Protein 5K2L (pdb70)

InterPro domains:
  IPR018392 LysM domain [PF01476] (50-93)
  IPR018392 LysM domain [PF01476] (107-150)
  IPR018392 LysM domain [PS51782] (48-92)
  IPR018392 LysM domain [PS51782] (105-149)
  IPR018392 LysM domain [SM00257] (49-93)
  IPR018392 LysM domain [SM00257] (106-150)
  IPR018392 LysM domain [cd00118] (49-92)
  IPR018392 LysM domain [cd00118] (106-149)
  IPR036779 LysM domain superfamily [G3DSA:3.10.350.10] (46-94)
  IPR036779 LysM domain superfamily [G3DSA:3.10.350.10] (103-151)
  IPR036779 LysM domain superfamily [SSF54106] (48-93)
  IPR036779 LysM domain superfamily [SSF54106] (106-150)

Secondary structure (DSSP, 8-state):
--EEEEPPTT--HHHHHHHHTS-HHHHHHHSTT--TTS--TT-EEEE--

Structure (mmCIF, N/CA/C/O backbone):
data_5K2L
#
_entry.id   5K2L
#
_cell.length_a   29.130
_cell.length_b   29.130
_cell.length_c   94.257
_cell.angle_alpha   90.00
_cell.angle_beta   90.00
_cell.angle_gamma   90.00
#
_symmetry.space_group_name_H-M   'P 41 21 2'
#
loop_
_entity.id
_entity.type
_entity.pdbx_description
1 polymer 'Chitinase, lysozyme'
2 non-polymer 1,2-ETHANEDIOL
3 water water
#
loop_
_atom_site.group_PDB
_atom_site.id
_atom_site.type_symbol
_atom_site.label_atom_id
_atom_site.label_alt_id
_atom_site.label_comp_id
_atom_site.label_asym_id
_atom_site.label_entity_id
_atom_site.label_seq_id
_atom_site.pdbx_PDB_ins_code
_atom_site.Cartn_x
_atom_site.Cartn_y
_atom_site.Cartn_z
_atom_site.occupancy
_atom_site.B_iso_or_equiv
_atom_site.auth_seq_id
_atom_site.auth_comp_id
_atom_site.auth_asym_id
_atom_site.auth_atom_id
_atom_site.pdbx_PDB_model_num
ATOM 1 N N . MET A 1 1 ? 3.599 3.450 -7.196 1.00 20.64 1 MET A N 1
ATOM 2 C CA . MET A 1 1 ? 4.357 2.154 -7.533 1.00 18.80 1 MET A CA 1
ATOM 3 C C . MET A 1 1 ? 3.759 0.992 -6.801 1.00 20.23 1 MET A C 1
ATOM 4 O O . MET A 1 1 ? 4.176 0.694 -5.665 1.00 22.27 1 MET A O 1
ATOM 9 N N . GLY A 1 2 ? 2.857 0.254 -7.427 1.00 15.86 2 GLY A N 1
ATOM 10 C CA . GLY A 1 2 ? 2.199 -0.842 -6.757 1.00 14.58 2 GLY A CA 1
ATOM 11 C C . GLY A 1 2 ? 1.636 -0.413 -5.398 1.00 12.48 2 GLY A C 1
ATOM 12 O O . GLY A 1 2 ? 1.105 0.695 -5.206 1.00 12.82 2 GLY A O 1
ATOM 13 N N . CYS A 1 3 ? 1.726 -1.349 -4.508 1.00 11.31 3 CYS A N 1
ATOM 14 C CA . CYS A 1 3 ? 1.080 -1.233 -3.251 1.00 9.41 3 CYS A CA 1
ATOM 15 C C . CYS A 1 3 ? 2.043 -1.507 -2.082 1.00 7.14 3 CYS A C 1
ATOM 16 O O . CYS A 1 3 ? 2.974 -2.284 -2.222 1.00 8.36 3 CYS A O 1
ATOM 19 N N . THR A 1 4 ? 1.780 -0.853 -0.976 1.00 7.38 4 THR A N 1
ATOM 20 C CA . THR A 1 4 ? 2.603 -1.006 0.214 1.00 7.21 4 THR A CA 1
ATOM 21 C C . THR A 1 4 ? 1.749 -1.295 1.386 1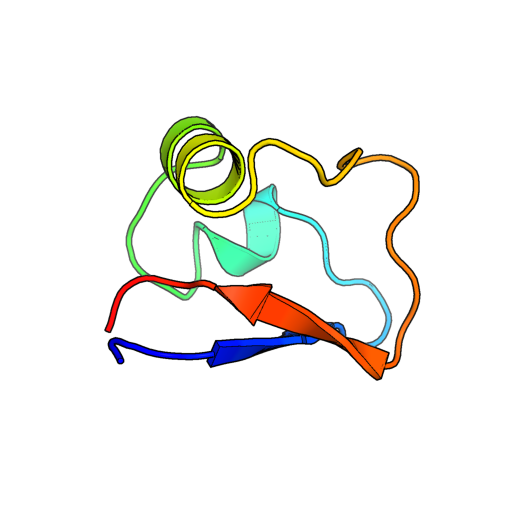.00 7.42 4 THR A C 1
ATOM 22 O O . THR A 1 4 ? 0.549 -1.018 1.429 1.00 9.09 4 THR A O 1
ATOM 26 N N . TYR A 1 5 ? 2.409 -1.881 2.429 1.00 6.95 5 TYR A N 1
ATOM 27 C CA . TYR A 1 5 ? 1.753 -2.334 3.634 1.00 6.41 5 TYR A CA 1
ATOM 28 C C . TYR A 1 5 ? 2.700 -2.141 4.814 1.00 4.86 5 TYR A C 1
ATOM 29 O O . TYR A 1 5 ? 3.900 -2.407 4.680 1.00 5.80 5 TYR A O 1
ATOM 38 N N . THR A 1 6 ? 2.191 -1.716 5.934 1.00 5.12 6 THR A N 1
ATOM 39 C CA . THR A 1 6 ? 2.962 -1.556 7.149 1.00 4.95 6 THR A CA 1
ATOM 40 C C . THR A 1 6 ? 2.805 -2.744 8.076 1.00 5.00 6 THR A C 1
ATOM 41 O O . THR A 1 6 ? 1.682 -3.089 8.428 1.00 6.86 6 THR A O 1
ATOM 45 N N . ILE A 1 7 ? 3.903 -3.344 8.472 1.00 4.23 7 ILE A N 1
ATOM 46 C CA . ILE A 1 7 ? 3.889 -4.466 9.384 1.00 4.52 7 ILE A CA 1
ATOM 47 C C . ILE A 1 7 ? 3.198 -4.105 10.687 1.00 4.26 7 ILE A C 1
ATOM 48 O O . ILE A 1 7 ? 3.534 -3.102 11.342 1.00 5.11 7 ILE A O 1
ATOM 53 N N . GLN A 1 8 ? 2.188 -4.866 11.011 1.00 5.08 8 GLN A N 1
ATOM 54 C CA A GLN A 1 8 ? 1.438 -4.740 12.296 0.70 6.24 8 GLN A CA 1
ATOM 55 C CA B GLN A 1 8 ? 1.410 -4.719 12.260 0.30 6.46 8 GLN A CA 1
ATOM 56 C C . GLN A 1 8 ? 1.856 -5.81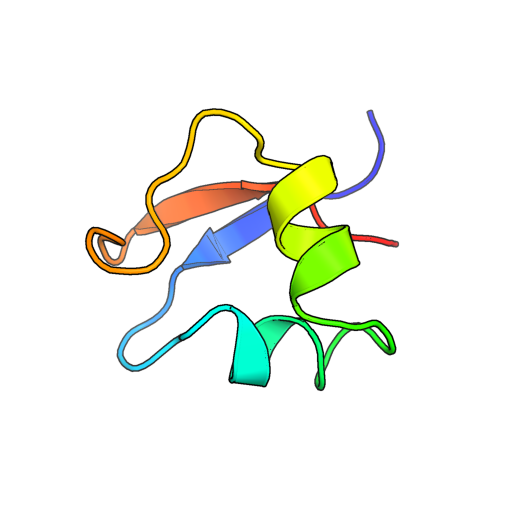4 13.313 1.00 6.40 8 GLN A C 1
ATOM 57 O O . GLN A 1 8 ? 2.481 -6.859 12.975 1.00 5.98 8 GLN A O 1
ATOM 68 N N . PRO A 1 9 ? 1.501 -5.601 14.573 1.00 6.91 9 PRO A N 1
ATOM 69 C CA . PRO A 1 9 ? 1.875 -6.576 15.575 1.00 6.79 9 PRO A CA 1
ATOM 70 C C . PRO A 1 9 ? 1.419 -8.002 15.223 1.00 6.91 9 PRO A C 1
ATOM 71 O O . PRO A 1 9 ? 0.277 -8.191 14.856 1.00 8.16 9 PRO A O 1
ATOM 75 N N . GLY A 1 10 ? 2.295 -8.934 15.339 1.00 6.80 10 GLY A N 1
ATOM 76 C CA . GLY A 1 10 ? 2.004 -10.354 15.059 1.00 7.49 10 GLY A CA 1
ATOM 77 C C . GLY A 1 10 ? 2.132 -10.726 13.620 1.00 6.11 10 GLY A C 1
ATOM 78 O O . GLY A 1 10 ? 2.051 -11.924 13.321 1.00 6.90 10 GLY A O 1
ATOM 79 N N . ASP A 1 11 ? 2.291 -9.784 12.675 1.00 5.32 11 ASP A N 1
ATOM 80 C CA . ASP A 1 11 ? 2.359 -10.154 11.272 1.00 5.07 11 ASP A CA 1
ATOM 81 C C . ASP A 1 11 ? 3.516 -11.029 10.948 1.00 4.62 11 ASP A C 1
ATOM 82 O O . ASP A 1 11 ? 4.617 -10.924 11.485 1.00 6.41 11 ASP A O 1
ATOM 87 N N . THR A 1 12 ? 3.295 -11.894 9.952 1.00 4.76 12 THR A N 1
ATOM 88 C CA . THR A 1 12 ? 4.291 -12.748 9.352 1.00 4.27 12 THR A CA 1
ATOM 89 C C . THR A 1 12 ? 4.114 -12.661 7.841 1.00 4.47 12 THR A C 1
ATOM 90 O O . THR A 1 12 ? 3.013 -12.322 7.363 1.00 5.04 12 THR A O 1
ATOM 94 N N . PHE A 1 13 ? 5.116 -13.032 7.073 1.00 4.42 13 PHE A N 1
ATOM 95 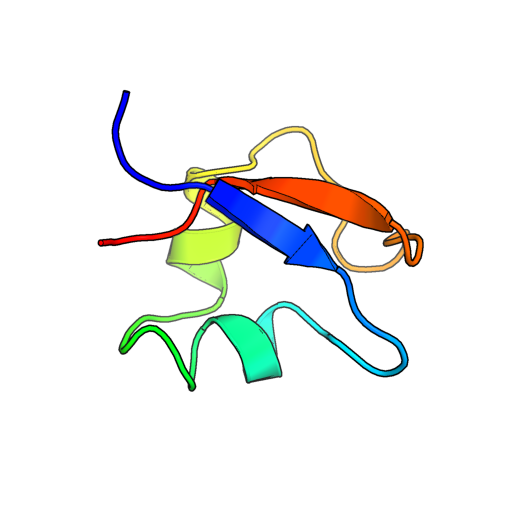C CA . PHE A 1 13 ? 4.897 -13.130 5.616 1.00 4.41 13 PHE A CA 1
ATOM 96 C C . PHE A 1 13 ? 3.752 -14.119 5.296 1.00 4.74 13 PHE A C 1
ATOM 97 O O . PHE A 1 13 ? 3.019 -13.836 4.356 1.00 5.45 13 PHE A O 1
ATOM 105 N N . TRP A 1 14 ? 3.637 -15.204 6.044 1.00 5.33 14 TRP A N 1
ATOM 106 C CA . TRP A 1 14 ? 2.539 -16.135 5.760 1.00 6.42 14 TRP A CA 1
ATOM 107 C C . TRP A 1 14 ? 1.211 -15.410 5.917 1.00 6.76 14 TRP A C 1
ATOM 108 O O . TRP A 1 14 ? 0.329 -15.543 5.034 1.00 8.21 14 TRP A O 1
ATOM 119 N N . ALA A 1 15 ? 0.987 -14.718 7.021 1.00 6.40 15 ALA A N 1
ATOM 120 C CA . ALA A 1 15 ? -0.291 -14.096 7.256 1.00 8.45 15 ALA A CA 1
ATOM 121 C C . ALA A 1 15 ? -0.570 -12.986 6.234 1.00 7.00 15 ALA A C 1
ATOM 122 O O . ALA A 1 15 ? -1.711 -12.786 5.789 1.00 8.52 15 ALA A O 1
ATOM 124 N N . ILE A 1 16 ? 0.445 -12.240 5.872 1.00 5.98 16 ILE A N 1
ATOM 125 C CA . ILE A 1 16 ? 0.324 -11.192 4.901 1.00 6.93 16 ILE A CA 1
ATOM 126 C C . ILE A 1 16 ? 0.020 -11.785 3.502 1.00 6.92 16 ILE A C 1
ATOM 127 O O . ILE A 1 16 ? -0.894 -11.283 2.798 1.00 8.53 16 ILE A O 1
ATOM 132 N N . ALA A 1 17 ? 0.716 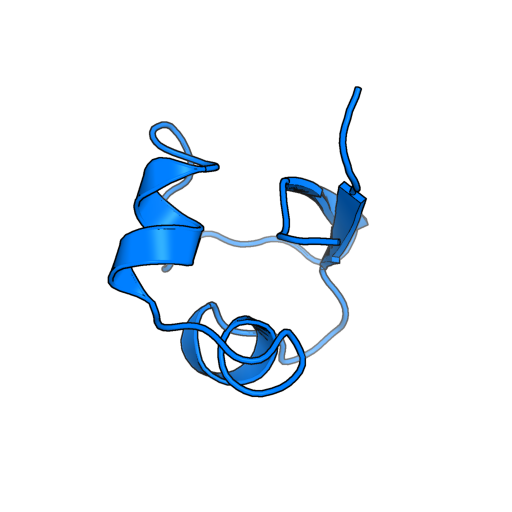-12.806 3.142 1.00 6.23 17 ALA A N 1
ATOM 133 C CA . ALA A 1 17 ? 0.466 -13.535 1.879 1.00 7.19 17 ALA A CA 1
ATOM 134 C C . ALA A 1 17 ? -0.997 -13.958 1.832 1.00 7.71 17 ALA A C 1
ATOM 135 O O . ALA A 1 17 ? -1.711 -13.798 0.800 1.00 7.85 17 ALA A O 1
ATOM 137 N N . GLN A 1 18 ? -1.461 -14.593 2.902 1.00 6.57 18 GLN A N 1
ATOM 138 C CA A GLN A 1 18 ? -2.816 -15.076 2.889 0.58 7.58 18 GLN A CA 1
ATOM 139 C CA B GLN A 1 18 ? -2.862 -15.014 2.988 0.42 7.97 18 GLN A CA 1
ATOM 140 C C . GLN A 1 18 ? -3.813 -13.919 2.733 1.00 7.76 18 GLN A C 1
ATOM 141 O O . GLN A 1 18 ? -4.780 -14.049 1.915 1.00 9.75 18 GLN A O 1
ATOM 152 N N . ARG A 1 19 ? -3.647 -12.817 3.401 1.00 7.54 19 ARG A N 1
ATOM 153 C CA . ARG A 1 19 ? -4.564 -11.695 3.214 1.00 9.46 19 ARG A CA 1
ATOM 154 C C . ARG A 1 19 ? -4.557 -11.139 1.836 1.00 9.46 19 ARG A C 1
ATOM 155 O O . ARG A 1 19 ? -5.579 -10.690 1.324 1.00 11.74 19 ARG A O 1
ATOM 163 N N . ARG A 1 20 ? -3.367 -11.094 1.233 1.00 9.41 20 ARG A N 1
ATOM 164 C CA A ARG A 1 20 ? -3.179 -10.464 -0.114 0.70 9.02 20 ARG A CA 1
ATOM 165 C CA B ARG A 1 20 ? -3.229 -10.454 -0.086 0.15 9.31 20 ARG A CA 1
ATOM 166 C CA C ARG A 1 20 ? -3.191 -10.475 -0.089 0.15 9.31 20 ARG A CA 1
ATOM 167 C C . ARG A 1 20 ? -3.447 -11.437 -1.272 1.00 9.77 20 ARG A C 1
ATOM 168 O O . ARG A 1 20 ? -3.263 -11.052 -2.434 1.00 11.11 20 ARG A O 1
ATOM 190 N N . GLY A 1 21 ? -3.820 -12.694 -0.953 1.00 7.37 21 GLY A N 1
ATOM 191 C CA . GLY A 1 21 ? -4.131 -13.669 -2.012 1.00 8.05 21 GLY A CA 1
ATOM 192 C C . GLY A 1 21 ? -2.949 -14.165 -2.742 1.00 8.67 21 GLY A C 1
ATOM 193 O O . GLY A 1 21 ? -3.016 -14.440 -3.928 1.00 9.83 21 GLY A O 1
ATOM 194 N N . THR A 1 22 ? -1.813 -14.355 -2.020 1.00 9.14 22 THR A N 1
ATOM 195 C CA . THR A 1 22 ? -0.584 -14.834 -2.643 1.00 10.23 22 THR A CA 1
ATOM 196 C C . THR A 1 22 ? 0.145 -15.760 -1.733 1.00 8.27 22 THR A C 1
ATOM 197 O O . THR A 1 22 ? -0.436 -16.290 -0.817 1.00 10.03 22 THR A O 1
ATOM 201 N N . THR A 1 23 ? 1.429 -16.034 -2.002 1.00 9.49 23 THR A N 1
ATOM 202 C CA . THR A 1 23 ? 2.218 -16.967 -1.261 1.00 8.92 23 THR A CA 1
ATOM 203 C C . THR A 1 23 ? 3.440 -16.235 -0.613 1.00 6.90 23 THR A C 1
ATOM 204 O O . THR A 1 23 ? 3.800 -15.142 -1.015 1.00 6.99 23 THR A O 1
ATOM 208 N N . VAL A 1 24 ? 4.032 -16.920 0.348 1.00 6.32 24 VAL A N 1
ATOM 209 C CA . VAL A 1 24 ? 5.241 -16.372 0.998 1.00 6.53 24 VAL A CA 1
ATOM 210 C C . VAL A 1 24 ? 6.322 -16.146 -0.026 1.00 5.77 24 VAL A C 1
ATOM 211 O O . VAL A 1 24 ? 7.037 -15.134 0.048 1.00 5.91 24 VAL A O 1
ATOM 215 N N . ASP A 1 25 ? 6.471 -17.021 -1.001 1.00 6.77 25 ASP A N 1
ATOM 216 C CA . ASP A 1 25 ? 7.557 -16.810 -1.947 1.00 8.00 25 ASP A CA 1
ATOM 217 C C . ASP A 1 25 ? 7.358 -15.553 -2.783 1.00 6.63 25 ASP A C 1
ATOM 218 O O . ASP A 1 25 ? 8.323 -14.910 -3.111 1.00 6.05 25 ASP A O 1
ATOM 223 N N . VAL A 1 26 ? 6.107 -15.198 -3.060 1.00 6.12 26 VAL A N 1
ATOM 224 C CA . VAL A 1 26 ? 5.856 -1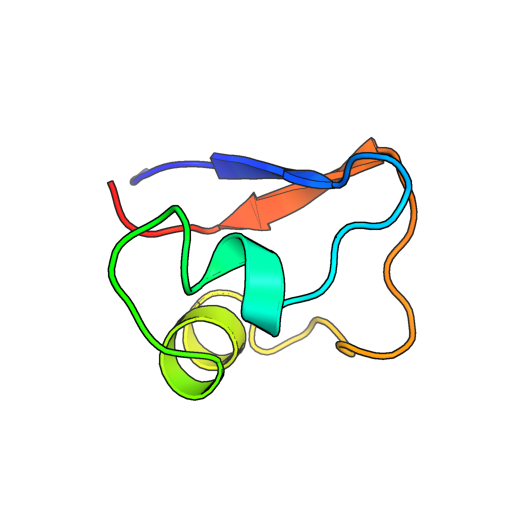3.939 -3.745 1.00 6.41 26 VAL A CA 1
ATOM 225 C C . VAL A 1 26 ? 6.110 -12.755 -2.833 1.00 5.47 26 VAL A C 1
ATOM 226 O O . VAL A 1 26 ? 6.745 -11.775 -3.263 1.00 6.06 26 VAL A O 1
ATOM 230 N N . ILE A 1 27 ? 5.684 -12.803 -1.576 1.00 4.22 27 ILE A N 1
ATOM 231 C CA . ILE A 1 27 ? 6.002 -11.716 -0.675 1.00 4.93 27 ILE A 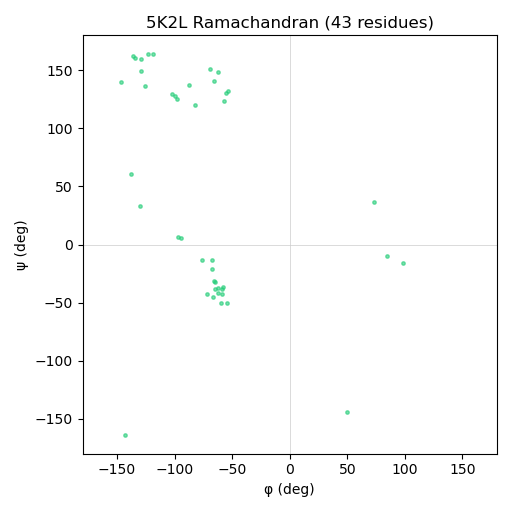CA 1
ATOM 232 C C . ILE A 1 27 ? 7.521 -11.540 -0.560 1.00 4.49 27 ILE A C 1
ATOM 233 O O . ILE A 1 27 ? 8.042 -10.424 -0.577 1.00 5.53 27 ILE A O 1
ATOM 238 N N . GLN A 1 28 ? 8.252 -12.638 -0.461 1.00 4.40 28 GLN A N 1
ATOM 239 C CA . GLN A 1 28 ? 9.677 -12.528 -0.419 1.00 4.70 28 GLN A CA 1
ATOM 240 C C . GLN A 1 28 ? 10.243 -11.910 -1.691 1.00 6.22 28 GLN A C 1
ATOM 241 O O . GLN A 1 28 ? 11.158 -11.062 -1.629 1.00 6.73 28 GLN A O 1
ATOM 247 N N . SER A 1 29 ? 9.732 -12.298 -2.842 1.00 6.00 29 SER A N 1
ATOM 248 C CA . SER A 1 29 ? 10.234 -11.751 -4.106 1.00 6.97 29 SER A CA 1
ATOM 249 C C . SER A 1 29 ? 9.976 -10.283 -4.257 1.00 7.32 29 SER A C 1
ATOM 250 O O . SER A 1 29 ? 10.784 -9.580 -4.917 1.00 9.56 29 SER A O 1
ATOM 253 N N . LEU A 1 30 ? 8.876 -9.789 -3.694 1.00 6.53 30 LEU A N 1
ATOM 254 C CA . LEU A 1 30 ? 8.594 -8.372 -3.702 1.00 7.05 30 LEU A CA 1
ATOM 255 C C . LEU A 1 30 ? 9.427 -7.623 -2.685 1.00 6.59 30 LEU A C 1
ATOM 256 O O . LEU A 1 30 ? 9.508 -6.358 -2.749 1.00 8.66 30 LEU A O 1
ATOM 261 N N . ASN A 1 31 ? 10.062 -8.301 -1.768 1.00 5.55 31 ASN A N 1
ATOM 262 C CA . ASN A 1 31 ? 10.822 -7.703 -0.696 1.00 5.65 31 ASN A CA 1
ATOM 263 C C . ASN A 1 31 ? 12.120 -8.479 -0.514 1.00 5.00 31 ASN A C 1
ATOM 264 O O . ASN A 1 31 ? 12.390 -9.066 0.510 1.00 5.23 31 ASN A O 1
ATOM 269 N N . PRO A 1 32 ? 12.957 -8.527 -1.571 1.00 7.00 32 PRO A N 1
ATOM 270 C CA . PRO A 1 32 ? 14.047 -9.493 -1.613 1.00 8.82 32 PRO A CA 1
ATOM 271 C C . PRO A 1 32 ? 15.090 -9.229 -0.612 1.00 8.72 32 PRO A C 1
ATOM 272 O O . PRO A 1 32 ? 15.919 -10.113 -0.288 1.00 12.23 32 PRO A O 1
ATOM 276 N N . GLY A 1 33 ? 15.187 -7.983 -0.104 1.00 7.54 33 GLY A N 1
ATOM 277 C CA . GLY A 1 33 ? 16.145 -7.643 0.903 1.00 9.17 33 GLY A CA 1
ATOM 278 C C . GLY A 1 33 ? 15.690 -7.692 2.315 1.00 7.00 33 GLY A C 1
ATOM 279 O O . GLY A 1 33 ? 16.362 -7.366 3.242 1.00 9.80 33 GLY A O 1
ATOM 280 N N . VAL A 1 34 ? 14.411 -8.188 2.520 1.00 6.85 34 VAL A N 1
ATOM 281 C CA . VAL A 1 34 ? 13.830 -8.285 3.840 1.00 6.84 34 VAL A CA 1
ATOM 282 C C . VAL A 1 34 ? 13.938 -9.708 4.371 1.00 7.07 34 VAL A C 1
ATOM 283 O O . VAL A 1 34 ? 13.496 -10.665 3.713 1.00 8.33 34 VAL A O 1
ATOM 287 N N . ASN A 1 35 ? 14.479 -9.859 5.567 1.00 7.51 35 ASN A N 1
ATOM 288 C CA . ASN A 1 35 ? 14.536 -11.140 6.268 1.00 7.15 35 ASN A CA 1
ATOM 289 C C . ASN A 1 35 ? 13.179 -11.358 6.959 1.00 6.84 35 ASN A C 1
ATOM 290 O O . ASN A 1 35 ? 12.821 -10.618 7.826 1.00 7.02 35 ASN A O 1
ATOM 295 N N . PRO A 1 36 ? 12.465 -12.473 6.582 1.00 7.27 36 PRO A N 1
ATOM 296 C CA . PRO A 1 36 ? 11.159 -12.688 7.135 1.00 7.25 36 PRO A CA 1
ATOM 297 C C . PRO A 1 36 ? 11.106 -13.000 8.602 1.00 5.93 36 PRO A C 1
ATOM 298 O O . PRO A 1 36 ? 10.048 -12.938 9.232 1.00 6.91 36 PRO A O 1
ATOM 302 N N . ALA A 1 37 ? 12.269 -13.321 9.204 1.00 5.92 37 ALA A N 1
ATOM 303 C CA . ALA A 1 37 ? 12.381 -13.584 10.602 1.00 6.24 37 ALA A CA 1
ATOM 304 C C . ALA A 1 37 ? 12.840 -12.353 11.362 1.00 6.85 37 ALA A C 1
ATOM 305 O O . ALA A 1 37 ? 13.117 -12.449 12.573 1.00 8.38 37 ALA A O 1
ATOM 307 N N . ARG A 1 38 ? 12.955 -11.187 10.703 1.00 6.25 38 ARG A N 1
ATOM 308 C CA . ARG A 1 38 ? 13.418 -9.933 11.351 1.00 7.10 38 ARG A CA 1
ATOM 309 C C . ARG A 1 38 ? 12.511 -8.810 11.064 1.00 8.20 38 ARG A C 1
ATOM 310 O O . ARG A 1 38 ? 12.941 -7.619 11.047 1.00 10.69 38 ARG A O 1
ATOM 318 N N . LEU A 1 39 ? 11.228 -9.029 10.924 1.00 7.75 39 LEU A N 1
ATOM 319 C CA . LEU A 1 39 ? 10.276 -7.933 10.739 1.00 7.46 39 LEU A CA 1
ATOM 320 C C . LEU A 1 39 ? 10.137 -7.117 11.993 1.00 7.55 39 LEU A C 1
ATOM 321 O O . LEU A 1 39 ? 10.249 -7.622 13.093 1.00 10.00 39 LEU A O 1
ATOM 326 N N . GLN A 1 40 ? 9.829 -5.848 11.774 1.00 6.75 40 GLN A N 1
ATOM 327 C CA . GLN A 1 40 ? 9.562 -4.893 12.864 1.00 6.20 40 GLN A CA 1
ATOM 328 C C . GLN A 1 40 ? 8.215 -4.249 12.621 1.00 5.71 40 GLN A C 1
ATOM 329 O O . GLN A 1 40 ? 7.932 -3.844 11.498 1.00 5.70 40 GLN A O 1
ATOM 335 N N . VAL A 1 41 ? 7.418 -4.126 13.668 1.00 5.69 41 VAL A N 1
ATOM 336 C CA . VAL A 1 41 ? 6.194 -3.365 13.563 1.00 5.41 41 VAL A CA 1
ATOM 337 C C . VAL A 1 41 ? 6.514 -1.961 13.062 1.00 5.03 41 VAL A C 1
ATOM 338 O O . VAL A 1 41 ? 7.447 -1.319 13.607 1.00 5.31 41 VAL A O 1
ATOM 342 N N . GLY A 1 42 ? 5.804 -1.498 12.045 1.00 4.99 42 GLY A N 1
ATOM 343 C CA . GLY A 1 42 ? 6.071 -0.207 11.466 1.00 5.26 42 GLY A CA 1
ATOM 344 C C . GLY A 1 42 ? 6.912 -0.253 10.211 1.00 5.21 42 GLY A C 1
ATOM 345 O O . GLY A 1 42 ? 7.032 0.753 9.517 1.00 6.80 42 GLY A O 1
ATOM 346 N N . GLN A 1 43 ? 7.569 -1.363 9.942 1.00 5.25 43 GLN A N 1
ATOM 347 C CA . GLN A 1 43 ? 8.295 -1.506 8.669 1.00 5.55 43 GLN A CA 1
ATOM 348 C C . GLN A 1 43 ? 7.337 -1.524 7.478 1.00 5.05 43 GLN A C 1
ATOM 349 O O . GLN A 1 43 ? 6.269 -2.125 7.551 1.00 5.76 43 GLN A 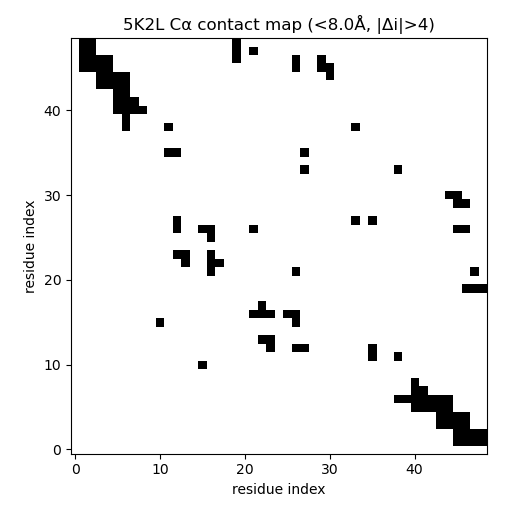O 1
ATOM 355 N N . VAL A 1 44 ? 7.729 -0.881 6.400 1.00 5.15 44 VAL A N 1
ATOM 356 C CA . VAL A 1 44 ? 6.896 -0.822 5.194 1.00 4.91 44 VAL A CA 1
ATOM 357 C C . VAL A 1 44 ? 7.455 -1.811 4.179 1.00 5.55 44 VAL A C 1
ATOM 358 O O . VAL A 1 44 ? 8.649 -1.788 3.876 1.00 7.07 44 VAL A O 1
ATOM 362 N N . ILE A 1 45 ? 6.568 -2.643 3.666 1.00 4.85 45 ILE A N 1
ATOM 363 C CA . ILE A 1 45 ? 6.887 -3.641 2.633 1.00 4.66 45 ILE A CA 1
ATOM 364 C C . ILE A 1 45 ? 5.997 -3.436 1.428 1.00 5.25 45 ILE A C 1
ATOM 365 O O . ILE A 1 45 ? 4.970 -2.798 1.445 1.00 6.50 45 ILE A O 1
ATOM 370 N N . ASN A 1 46 ? 6.444 -4.062 0.347 1.00 5.40 46 ASN A N 1
ATOM 371 C CA . ASN A 1 46 ? 5.704 -4.144 -0.905 1.00 6.79 46 ASN A CA 1
ATOM 372 C C . ASN A 1 46 ? 4.788 -5.346 -0.890 1.00 6.68 46 ASN A C 1
ATOM 373 O O . ASN A 1 46 ? 5.184 -6.444 -0.459 1.00 7.09 46 ASN A O 1
ATOM 378 N N . VAL A 1 47 ? 3.562 -5.171 -1.367 1.00 6.42 47 VAL A N 1
ATOM 379 C CA . VAL A 1 47 ? 2.598 -6.249 -1.454 1.00 8.29 47 VAL A CA 1
ATOM 380 C C . VAL A 1 47 ? 1.880 -6.208 -2.784 1.00 9.54 47 VAL A C 1
ATOM 381 O O . VAL A 1 47 ? 1.839 -5.144 -3.433 1.00 9.56 47 VAL A O 1
ATOM 385 N N . PRO A 1 48 ? 1.234 -7.307 -3.205 1.00 9.36 48 PRO A N 1
ATOM 386 C CA . PRO A 1 48 ? 0.339 -7.235 -4.371 1.00 11.05 48 PRO A CA 1
ATOM 387 C C . PRO A 1 48 ? -0.820 -6.300 -4.100 1.00 12.62 48 PRO A C 1
ATOM 388 O O . PRO A 1 48 ? -1.262 -6.146 -3.001 1.00 12.84 48 PRO A O 1
ATOM 392 N N A CYS A 1 49 ? -1.362 -5.776 -5.151 0.43 12.43 49 CYS A N 1
ATOM 393 N N B CYS A 1 49 ? -1.366 -5.792 -5.148 0.57 12.48 49 CYS A N 1
ATOM 394 C CA A CYS A 1 49 ? -2.518 -4.897 -5.052 0.43 15.65 49 CYS A CA 1
ATOM 395 C CA B CYS A 1 49 ? -2.509 -4.904 -5.068 0.57 16.26 49 CYS A CA 1
ATOM 396 C C A CYS A 1 49 ? -3.810 -5.695 -5.086 0.43 17.94 49 CYS A C 1
ATOM 397 C C B CYS A 1 49 ? -3.867 -5.629 -5.072 0.57 20.46 49 CYS A C 1
ATOM 398 O O A CYS A 1 49 ? -3.791 -6.893 -5.043 0.43 10.06 49 CYS A O 1
ATOM 399 O O B CYS A 1 49 ? -4.890 -5.006 -4.758 0.57 15.45 49 CYS A O 1
#

Foldseek 3Di:
DFDKDFDAPPDFLQVQCVVQVHHSVVQCVQVVPDDRVDDDGGDMGHGHD

Solvent-accessible surface area: 3462 Å² total; per-residue (Å²): 235,64,37,88,45,66,5,100,106,76,34,67,6,157,41,5,2,118,204,75,72,34,76,60,104,55,0,54,76,67,6,112,79,33,76,66,92,179,39,130,97,45,52,96,2,70,7,35,114

Organism: NCBI:txid3068

B-factor: mean 12.45, std 7.83, range [4.16, 36.83]

Nearest PDB structures (foldseek):
  5k2l-assembly1_A  TM=1.021E+00  e=7.563E-10  Volvox carteri f. nagariensis
  5yzk-assembly1_A  TM=9.085E-01  e=1.768E-08  Volvox carteri f. nagariensis
  4pxv-assem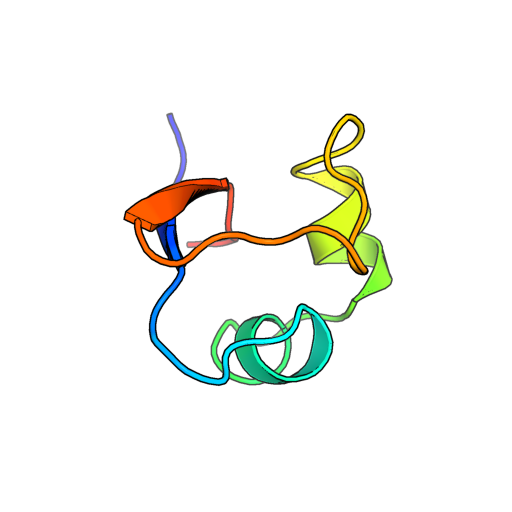bly2_B  TM=9.536E-01  e=4.047E-05  Pteris ryukyuensis
  4b8v-assembly1_A  TM=9.441E-01  e=3.231E-04  Fulvia fulva
  5c8q-assembly1_B  TM=8.277E-01  e=3.690E-03  Pyricularia oryzae

Sequence (49 aa):
MGCTYTIQQPGDTFWAIAQQRRRRGTTVDVIQSLNPGVNPARLQVGQVINVPCC

CATH classification: 3.10.350.10

Radius of gyration: 9.52 Å; Cα contacts (8 Å, |Δi|>4): 64; chains: 1; bounding box: 21×19×23 Å